Protein AF-A0A7W2NWF1-F1 (afdb_monomer)

Solvent-accessible surface area (backbone atoms only — not comparable to full-atom values): 6264 Å² total; per-residue (Å²): 131,84,77,54,70,68,55,45,53,52,49,37,46,52,33,51,53,52,44,46,52,51,52,52,47,61,74,74,56,64,82,89,57,45,65,64,51,50,53,51,47,52,51,40,50,51,53,31,51,51,40,53,50,48,50,66,74,74,45,53,71,72,64,52,55,76,44,43,72,60,52,50,50,45,52,56,48,50,54,50,47,52,52,51,53,51,50,52,55,49,55,50,52,54,52,52,52,52,51,56,52,50,53,54,50,53,59,53,60,74,73,108

Mean predicted aligned error: 6.18 Å

Foldseek 3Di:
DQDDLVVLLVLLLVLLVVLLVLLVCCLVDDPPCNVVSVVSNVVSVVSNVVSVCSNPVPDDPVSVVVVVVSVVSSVVSVVVSVVSVVVSVVVVVVVVVVVVVVVVVVVVVVVD

Secondary structure (DSSP, 8-state):
-PPPHHHHHHHHHHHHHHHHHHHHHHHHS-GGGHHHHHHHHHHHHHHHHHHHHHHHHHS-HHHHHHTHHHHHHHHHHHHHHHHHHHHHHHHHHHHHHHHHHHHHHHHHHTT-

pLDDT: mean 89.68, std 10.75, range [52.06, 98.25]

Structure (mmCIF, N/CA/C/O backbone):
data_AF-A0A7W2NWF1-F1
#
_entry.id   AF-A0A7W2NWF1-F1
#
loop_
_atom_site.group_PDB
_atom_site.id
_atom_site.type_symbol
_atom_site.label_atom_id
_atom_site.label_alt_id
_atom_site.label_comp_id
_atom_site.label_asym_id
_atom_site.label_entity_id
_atom_site.label_seq_id
_atom_site.pdbx_PDB_ins_code
_atom_site.Cartn_x
_atom_site.Cartn_y
_atom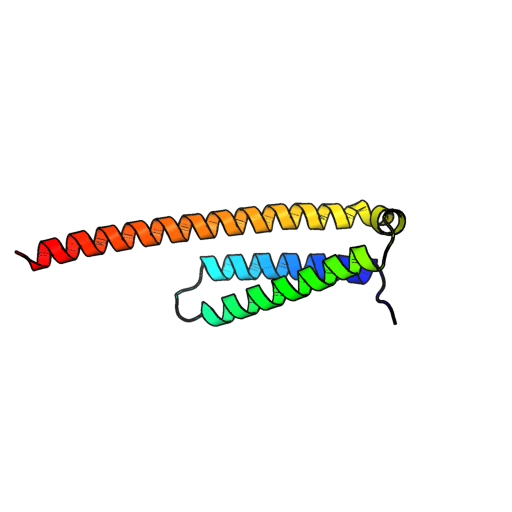_site.Cartn_z
_atom_site.occupancy
_atom_site.B_iso_or_equiv
_atom_site.auth_seq_id
_atom_site.auth_comp_id
_atom_site.auth_asym_id
_atom_site.auth_atom_id
_atom_site.pdbx_PDB_model_num
ATOM 1 N N . MET A 1 1 ? -2.980 -9.806 24.898 1.00 55.50 1 MET A N 1
ATOM 2 C CA . MET A 1 1 ? -3.432 -8.413 25.094 1.00 55.50 1 MET A CA 1
ATOM 3 C C . MET A 1 1 ? -3.780 -7.856 23.729 1.00 55.50 1 MET A C 1
ATOM 5 O O . MET A 1 1 ? -2.948 -7.956 22.836 1.00 55.50 1 MET A O 1
ATOM 9 N N . THR A 1 2 ? -4.999 -7.362 23.530 1.00 69.81 2 THR A N 1
ATOM 10 C CA . THR A 1 2 ? -5.355 -6.625 22.309 1.00 69.81 2 THR A CA 1
ATOM 11 C C . THR A 1 2 ? -4.558 -5.315 22.284 1.00 69.81 2 THR A C 1
ATOM 13 O O . THR A 1 2 ? -4.505 -4.647 23.321 1.00 69.81 2 THR A O 1
ATOM 16 N N . PRO A 1 3 ? -3.897 -4.947 21.168 1.00 83.81 3 PRO A N 1
ATOM 17 C CA . PRO A 1 3 ? -3.265 -3.631 21.033 1.00 83.81 3 PRO A CA 1
ATOM 18 C C . PRO A 1 3 ? -4.295 -2.520 21.261 1.00 83.81 3 PRO A C 1
ATOM 20 O O . PRO A 1 3 ? -5.485 -2.791 21.217 1.00 83.81 3 PRO A O 1
ATOM 23 N N . SER A 1 4 ? -3.887 -1.273 21.491 1.00 93.62 4 SER A N 1
ATOM 24 C CA . SER A 1 4 ? -4.850 -0.165 21.451 1.00 93.62 4 SER A CA 1
ATOM 25 C C . SER A 1 4 ? -5.205 0.177 20.001 1.00 93.62 4 SER A C 1
ATOM 27 O O . SER A 1 4 ? -4.358 0.066 19.111 1.00 93.62 4 SER A O 1
ATOM 29 N N . ILE A 1 5 ? -6.431 0.652 19.762 1.00 94.62 5 ILE A N 1
ATOM 30 C CA . ILE A 1 5 ? -6.872 1.113 18.436 1.00 94.62 5 ILE A CA 1
ATOM 31 C C . ILE A 1 5 ? -5.920 2.164 17.849 1.00 94.62 5 ILE A C 1
ATOM 33 O O . ILE A 1 5 ? -5.538 2.086 16.684 1.00 94.62 5 ILE A O 1
ATOM 37 N N . GLU A 1 6 ? -5.456 3.097 18.683 1.00 94.06 6 GLU A N 1
ATOM 38 C CA . GLU A 1 6 ? -4.517 4.141 18.285 1.00 94.06 6 GLU A CA 1
ATOM 39 C C . GLU A 1 6 ? -3.177 3.554 17.825 1.00 94.06 6 GLU A C 1
ATOM 41 O O . GLU A 1 6 ? -2.608 4.011 16.836 1.00 94.06 6 GLU A O 1
ATOM 46 N N . SER A 1 7 ? -2.692 2.508 18.501 1.00 95.06 7 SER A N 1
ATOM 47 C CA . SER A 1 7 ? -1.472 1.802 18.107 1.00 95.06 7 SER A CA 1
ATOM 48 C C . SER A 1 7 ? -1.644 1.104 16.757 1.00 95.06 7 SER A C 1
ATOM 50 O O . SER A 1 7 ? -0.783 1.232 15.888 1.00 95.06 7 SER A O 1
ATOM 52 N N . VAL A 1 8 ? -2.775 0.425 16.533 1.00 96.75 8 VAL A N 1
ATOM 53 C CA . VAL A 1 8 ? -3.067 -0.228 15.243 1.00 96.75 8 VAL A CA 1
ATOM 54 C C . VAL A 1 8 ? -3.089 0.802 14.113 1.00 96.75 8 VAL A C 1
ATOM 56 O O . VAL A 1 8 ? -2.390 0.630 13.116 1.00 96.75 8 VAL A O 1
ATOM 59 N N . ILE A 1 9 ? -3.813 1.908 14.294 1.00 96.94 9 ILE A N 1
ATOM 60 C CA . ILE A 1 9 ? -3.913 2.993 13.310 1.00 96.94 9 ILE A CA 1
ATOM 61 C C . ILE A 1 9 ? -2.541 3.615 13.017 1.00 96.94 9 ILE A C 1
ATOM 63 O O . ILE A 1 9 ? -2.168 3.765 11.852 1.00 96.94 9 ILE A O 1
ATOM 67 N N . LYS A 1 10 ? -1.755 3.933 14.053 1.00 96.31 10 LYS A N 1
ATOM 68 C CA . LYS A 1 10 ? -0.396 4.472 13.887 1.00 96.31 10 LYS A CA 1
ATOM 69 C C . LYS A 1 10 ? 0.502 3.509 13.118 1.00 96.31 10 LYS A C 1
ATOM 71 O O . LYS A 1 10 ? 1.225 3.938 12.223 1.00 96.31 10 LYS A O 1
ATOM 76 N N . ASN A 1 11 ? 0.423 2.213 13.410 1.00 97.56 11 ASN A N 1
ATOM 77 C CA . ASN A 1 11 ? 1.194 1.210 12.684 1.00 97.56 11 ASN A CA 1
ATOM 78 C C . ASN A 1 11 ? 0.771 1.118 11.210 1.00 97.56 11 ASN A C 1
ATOM 80 O O . ASN A 1 11 ? 1.645 1.037 10.353 1.00 97.56 11 ASN A O 1
ATOM 84 N N . ILE A 1 12 ? -0.524 1.216 10.882 1.00 98.25 12 ILE A N 1
ATOM 85 C CA . ILE A 1 12 ? -0.980 1.275 9.478 1.00 98.25 12 ILE A CA 1
ATOM 86 C C . ILE A 1 12 ? -0.357 2.477 8.760 1.00 98.25 12 ILE A C 1
ATOM 88 O O . ILE A 1 12 ? 0.153 2.331 7.647 1.00 98.25 12 ILE A O 1
ATOM 92 N N . ILE A 1 13 ? -0.358 3.652 9.396 1.00 98.06 13 ILE A N 1
ATOM 93 C CA . ILE A 1 13 ? 0.243 4.873 8.838 1.00 98.06 13 ILE A CA 1
ATOM 94 C C . ILE A 1 13 ? 1.741 4.673 8.593 1.00 98.06 13 ILE A C 1
ATOM 96 O O . ILE A 1 13 ? 2.212 4.919 7.483 1.00 98.06 13 ILE A O 1
ATOM 100 N N . ILE A 1 14 ? 2.475 4.158 9.585 1.00 98.06 14 ILE A N 1
ATOM 101 C CA . ILE A 1 14 ? 3.917 3.892 9.476 1.00 98.06 14 ILE A CA 1
ATOM 102 C C . ILE A 1 14 ? 4.200 2.933 8.317 1.00 98.06 14 ILE A C 1
ATOM 104 O O . ILE A 1 14 ? 5.053 3.218 7.479 1.00 98.06 14 ILE A O 1
ATOM 108 N N . LYS A 1 15 ? 3.461 1.822 8.217 1.00 98.12 15 LYS A N 1
ATOM 109 C CA . LYS A 1 15 ? 3.644 0.847 7.132 1.00 98.12 15 LYS A CA 1
ATOM 110 C C . LYS A 1 15 ? 3.316 1.445 5.766 1.00 98.12 15 LYS A C 1
ATOM 112 O O . LYS A 1 15 ? 4.027 1.181 4.803 1.00 98.12 15 LYS A O 1
ATOM 117 N N . SER A 1 16 ? 2.300 2.304 5.683 1.00 98.19 16 SER A N 1
ATOM 118 C CA . SER A 1 16 ? 1.940 3.017 4.449 1.00 98.19 16 SER A CA 1
ATOM 119 C C . SER A 1 16 ? 3.033 4.000 4.009 1.00 98.19 16 SER A C 1
ATOM 121 O O . SER A 1 16 ? 3.367 4.066 2.829 1.00 98.19 16 SER A O 1
ATOM 123 N N . GLN A 1 17 ? 3.647 4.720 4.952 1.00 98.00 17 GLN A N 1
ATOM 124 C CA . GLN A 1 17 ? 4.787 5.603 4.680 1.00 98.00 17 GLN A CA 1
ATOM 125 C C . GLN A 1 17 ? 6.033 4.814 4.260 1.00 98.00 17 GLN A C 1
ATOM 127 O O . GLN A 1 17 ? 6.693 5.181 3.293 1.00 98.00 17 GLN A O 1
ATOM 132 N N . GLN A 1 18 ? 6.330 3.702 4.938 1.00 97.56 18 GLN A N 1
ATOM 133 C CA . GLN A 1 18 ? 7.429 2.809 4.563 1.00 97.56 18 GLN A CA 1
ATOM 134 C C . GLN A 1 18 ? 7.237 2.249 3.148 1.00 97.56 18 GLN A C 1
ATOM 136 O O . GLN A 1 18 ? 8.189 2.223 2.373 1.00 97.56 18 GLN A O 1
ATOM 141 N N . LEU A 1 19 ? 6.009 1.866 2.778 1.00 97.19 19 LEU A N 1
ATOM 142 C CA . LEU A 1 19 ? 5.684 1.445 1.413 1.00 97.19 19 LEU A CA 1
ATOM 143 C C . LEU A 1 19 ? 5.967 2.547 0.3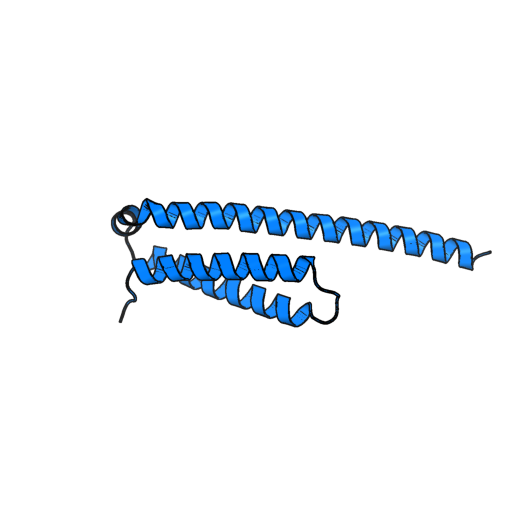87 1.00 97.19 19 LEU A C 1
ATOM 145 O O . LEU A 1 19 ? 6.556 2.256 -0.649 1.00 97.19 19 LEU A O 1
ATOM 149 N N . LEU A 1 20 ? 5.591 3.801 0.665 1.00 96.25 20 LEU A N 1
ATOM 150 C CA . LEU A 1 20 ? 5.887 4.923 -0.234 1.00 96.25 20 LEU A CA 1
ATOM 151 C C . LEU A 1 20 ? 7.393 5.094 -0.449 1.00 96.25 20 LEU A C 1
ATOM 153 O O . LEU A 1 20 ? 7.830 5.163 -1.594 1.00 96.25 20 LEU A O 1
ATOM 157 N N . VAL A 1 21 ? 8.179 5.075 0.632 1.00 94.94 21 VAL A N 1
ATOM 158 C CA . VAL A 1 21 ? 9.644 5.186 0.557 1.00 94.94 21 VAL A CA 1
ATOM 159 C C . VAL A 1 21 ? 10.237 4.056 -0.285 1.00 94.94 21 VAL A C 1
ATOM 161 O O . VAL A 1 21 ? 11.025 4.311 -1.191 1.00 94.94 21 VAL A O 1
ATOM 164 N N . ARG A 1 22 ? 9.816 2.805 -0.060 1.00 93.88 22 ARG A N 1
ATOM 165 C CA . ARG A 1 22 ? 10.317 1.664 -0.843 1.00 93.88 22 ARG A CA 1
ATOM 166 C C . ARG A 1 22 ? 9.882 1.707 -2.308 1.00 93.88 22 ARG A C 1
ATOM 168 O O . ARG A 1 22 ? 10.641 1.293 -3.177 1.00 93.88 22 ARG A O 1
ATOM 175 N N . LEU A 1 23 ? 8.698 2.239 -2.613 1.00 92.56 23 LEU A N 1
ATOM 176 C CA . LEU A 1 23 ? 8.275 2.471 -3.997 1.00 92.56 23 LEU A CA 1
ATOM 177 C C . LEU A 1 23 ? 9.094 3.582 -4.671 1.00 92.56 23 LEU A C 1
ATOM 179 O O . LEU A 1 23 ? 9.365 3.490 -5.867 1.00 92.56 23 LEU A O 1
ATOM 183 N N . ASP A 1 24 ? 9.495 4.622 -3.937 1.00 90.94 24 ASP A N 1
ATOM 184 C CA . ASP A 1 24 ? 10.415 5.645 -4.446 1.00 90.94 24 ASP A CA 1
ATOM 185 C C . ASP A 1 24 ? 11.801 5.056 -4.727 1.00 90.94 24 ASP A C 1
ATOM 187 O O . ASP A 1 24 ? 12.385 5.326 -5.775 1.00 90.94 24 ASP A O 1
ATOM 191 N N . GLU A 1 25 ? 12.318 4.209 -3.840 1.00 90.25 25 GLU A N 1
ATOM 192 C CA . GLU A 1 25 ? 13.577 3.494 -4.065 1.00 90.25 25 GLU A CA 1
ATOM 193 C C . GLU A 1 25 ? 13.487 2.566 -5.280 1.00 90.25 25 GLU A C 1
ATOM 195 O O . GLU A 1 25 ? 14.377 2.595 -6.131 1.00 90.25 25 GLU A O 1
ATOM 200 N N . LEU A 1 26 ? 12.397 1.805 -5.427 1.00 87.50 26 LEU A N 1
ATOM 201 C CA . LEU A 1 26 ? 12.182 0.912 -6.570 1.00 87.50 26 LEU A CA 1
ATOM 202 C C . LEU A 1 26 ? 12.246 1.655 -7.915 1.00 87.50 26 LEU A C 1
ATOM 204 O O . LEU A 1 26 ? 12.775 1.126 -8.891 1.00 87.50 26 LEU A O 1
ATOM 208 N N . ASP A 1 27 ? 11.713 2.876 -7.965 1.00 82.94 27 ASP A N 1
ATOM 209 C CA . ASP A 1 27 ? 11.696 3.715 -9.169 1.00 82.94 27 ASP A CA 1
ATOM 210 C C . ASP A 1 27 ? 13.098 4.255 -9.524 1.00 82.94 27 ASP A C 1
ATOM 212 O O . ASP A 1 27 ? 13.427 4.438 -10.699 1.00 82.94 27 ASP A O 1
ATOM 216 N N . ASN A 1 28 ? 13.950 4.458 -8.511 1.00 81.81 28 ASN A N 1
ATOM 217 C CA . ASN A 1 28 ? 15.282 5.055 -8.642 1.00 81.81 28 ASN A CA 1
ATOM 218 C C . ASN A 1 28 ? 16.436 4.038 -8.738 1.00 81.81 28 ASN A C 1
ATOM 220 O O . ASN A 1 28 ? 17.550 4.406 -9.122 1.00 81.81 28 ASN A O 1
ATOM 224 N N . THR A 1 29 ? 16.210 2.772 -8.382 1.00 76.88 29 THR A N 1
ATOM 225 C CA . THR A 1 29 ? 17.289 1.783 -8.234 1.00 76.88 29 THR A CA 1
ATOM 226 C C . THR A 1 29 ? 17.573 1.015 -9.532 1.00 76.88 29 THR A C 1
ATOM 228 O O . THR A 1 29 ? 16.684 0.754 -10.342 1.00 76.88 29 THR A O 1
ATOM 231 N N . LYS A 1 30 ? 18.848 0.655 -9.753 1.00 65.81 30 LYS A N 1
ATOM 232 C CA . LYS A 1 30 ? 19.286 -0.217 -10.861 1.00 65.81 30 LYS A CA 1
ATOM 233 C C . LYS A 1 30 ? 18.977 -1.688 -10.535 1.00 65.81 30 LYS A C 1
ATOM 235 O O . LYS A 1 30 ? 18.974 -2.058 -9.367 1.00 65.81 30 LYS A O 1
ATOM 240 N N . GLU A 1 31 ? 18.782 -2.515 -11.564 1.00 65.12 31 GLU A N 1
ATOM 241 C CA . GLU A 1 31 ? 18.228 -3.892 -11.513 1.00 65.12 31 GLU A CA 1
ATOM 242 C C . GLU A 1 31 ? 18.774 -4.825 -10.406 1.00 65.12 31 GLU A C 1
ATOM 244 O O . GLU A 1 31 ? 18.060 -5.715 -9.964 1.00 65.12 31 GLU A O 1
ATOM 249 N N . LEU A 1 32 ? 20.000 -4.630 -9.905 1.00 55.75 32 LEU A N 1
ATOM 250 C CA . LEU A 1 32 ? 20.639 -5.540 -8.941 1.00 55.75 32 LEU A CA 1
ATOM 251 C C . LEU A 1 32 ? 20.106 -5.472 -7.497 1.00 55.75 32 LEU A C 1
ATOM 253 O O . LEU A 1 32 ? 20.326 -6.420 -6.754 1.00 55.75 32 LEU A O 1
ATOM 257 N N . ALA A 1 33 ? 19.421 -4.398 -7.083 1.00 71.75 33 ALA A N 1
ATOM 258 C CA . ALA A 1 33 ? 18.835 -4.305 -5.730 1.00 71.75 33 ALA A CA 1
ATOM 259 C C . ALA A 1 33 ? 17.302 -4.461 -5.725 1.00 71.75 33 ALA A C 1
ATOM 261 O O . ALA A 1 33 ? 16.635 -4.205 -4.724 1.00 71.75 33 ALA A O 1
ATOM 262 N N . GLN A 1 34 ? 16.727 -4.839 -6.868 1.00 79.62 34 GLN A N 1
ATOM 263 C CA . GLN A 1 34 ? 15.282 -4.829 -7.073 1.00 79.62 34 GLN A CA 1
ATOM 264 C C . GLN A 1 34 ? 14.577 -5.969 -6.331 1.00 79.62 34 GLN A C 1
ATOM 266 O O . GLN A 1 34 ? 13.476 -5.766 -5.828 1.00 79.62 34 GLN A O 1
ATOM 271 N N . ASP A 1 35 ? 15.221 -7.131 -6.209 1.00 84.88 35 ASP A N 1
ATOM 272 C CA . ASP A 1 35 ? 14.641 -8.301 -5.539 1.00 84.88 35 ASP A CA 1
ATOM 273 C C . ASP A 1 35 ? 14.470 -8.073 -4.031 1.00 84.88 35 ASP A C 1
ATOM 275 O O . ASP A 1 35 ? 13.388 -8.311 -3.498 1.00 84.88 35 ASP A O 1
ATOM 279 N N . GLU A 1 36 ? 15.475 -7.502 -3.360 1.00 87.38 36 GLU A N 1
ATOM 280 C CA . GLU A 1 36 ? 15.383 -7.165 -1.932 1.00 87.38 36 GLU A CA 1
ATOM 281 C C . GLU A 1 36 ? 14.290 -6.115 -1.672 1.00 87.38 36 GLU A C 1
ATOM 283 O O . GLU A 1 36 ? 13.472 -6.260 -0.760 1.00 87.38 36 GLU A O 1
ATOM 288 N N . ILE A 1 37 ? 14.224 -5.071 -2.507 1.00 89.19 37 ILE A N 1
ATOM 289 C CA . ILE A 1 37 ? 13.182 -4.040 -2.406 1.00 89.19 37 ILE A CA 1
ATOM 290 C C . ILE A 1 37 ? 11.794 -4.657 -2.633 1.00 89.19 37 ILE A C 1
ATOM 292 O O . I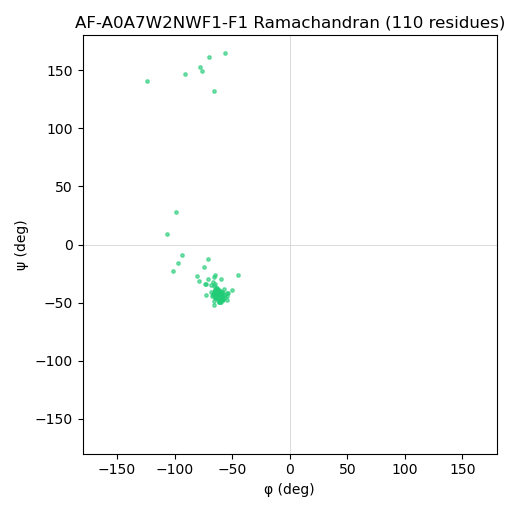LE A 1 37 ? 10.846 -4.323 -1.919 1.00 89.19 37 ILE A O 1
ATOM 296 N N . ASN A 1 38 ? 11.659 -5.582 -3.587 1.00 89.69 38 ASN A N 1
ATOM 297 C CA . ASN A 1 38 ? 10.401 -6.273 -3.865 1.00 89.69 38 ASN A CA 1
ATOM 298 C C . ASN A 1 38 ? 9.944 -7.137 -2.683 1.00 89.69 38 ASN A C 1
ATOM 300 O O . ASN A 1 38 ? 8.772 -7.072 -2.307 1.00 89.69 38 ASN A O 1
ATOM 304 N N . GLU A 1 39 ? 10.843 -7.905 -2.066 1.00 93.12 39 GLU A N 1
ATOM 305 C CA . GLU A 1 39 ? 10.523 -8.689 -0.866 1.00 93.12 39 GLU A CA 1
ATOM 306 C C . GLU A 1 39 ? 10.059 -7.789 0.285 1.00 93.12 39 GLU A C 1
ATOM 308 O O . GLU A 1 39 ? 9.035 -8.054 0.920 1.00 93.12 39 GLU A O 1
ATOM 313 N N . GLN A 1 40 ? 10.754 -6.672 0.516 1.00 94.00 40 GLN A N 1
ATOM 314 C CA . GLN A 1 40 ? 10.367 -5.703 1.541 1.00 94.00 40 GLN A CA 1
ATOM 315 C C . GLN A 1 40 ? 9.001 -5.068 1.251 1.00 94.00 40 GLN A C 1
ATOM 317 O O . GLN A 1 40 ? 8.188 -4.930 2.166 1.00 94.00 40 GLN A O 1
ATOM 322 N N . LEU A 1 41 ? 8.707 -4.725 -0.007 1.00 94.62 41 LEU A N 1
ATOM 323 C CA . LEU A 1 41 ? 7.398 -4.211 -0.419 1.00 94.62 41 LEU A CA 1
ATOM 324 C C . LEU A 1 41 ? 6.278 -5.225 -0.159 1.00 94.62 41 LEU A C 1
ATOM 326 O O . LEU A 1 41 ? 5.223 -4.850 0.358 1.00 94.62 41 LEU A O 1
ATOM 330 N N . ILE A 1 42 ? 6.502 -6.503 -0.479 1.00 95.75 42 ILE A N 1
ATOM 331 C CA . ILE A 1 42 ? 5.536 -7.581 -0.225 1.00 95.75 42 ILE A CA 1
ATOM 332 C C . ILE A 1 42 ? 5.289 -7.729 1.280 1.00 95.75 42 ILE A C 1
ATOM 334 O O . ILE A 1 42 ? 4.134 -7.757 1.710 1.00 95.75 42 ILE A O 1
ATOM 338 N N . ASN A 1 43 ? 6.352 -7.763 2.085 1.00 97.06 43 ASN A N 1
ATOM 339 C CA . ASN A 1 43 ? 6.246 -7.897 3.537 1.00 97.06 43 ASN A CA 1
ATOM 340 C C . ASN A 1 43 ? 5.489 -6.719 4.158 1.00 97.06 43 ASN A C 1
ATOM 342 O O . ASN A 1 43 ? 4.513 -6.925 4.878 1.00 97.06 43 ASN A O 1
ATOM 346 N N . LEU A 1 44 ? 5.860 -5.483 3.811 1.00 97.69 44 LEU A N 1
ATOM 347 C CA . LEU A 1 44 ? 5.192 -4.278 4.305 1.00 97.69 44 LEU A CA 1
ATOM 348 C C . LEU A 1 44 ? 3.715 -4.221 3.896 1.00 97.69 44 LEU A C 1
ATOM 350 O O . LEU A 1 44 ? 2.867 -3.830 4.701 1.00 97.69 44 LEU A O 1
ATOM 354 N N . LYS A 1 45 ? 3.388 -4.634 2.663 1.00 97.31 45 LYS A N 1
ATOM 355 C CA . LYS A 1 45 ? 2.002 -4.730 2.190 1.00 97.31 45 LYS A CA 1
ATOM 356 C C . LYS A 1 45 ? 1.212 -5.724 3.038 1.00 97.31 45 LYS A C 1
ATOM 358 O O . LYS A 1 45 ? 0.122 -5.387 3.495 1.00 97.31 45 LYS A O 1
ATOM 363 N N . ASN A 1 46 ? 1.754 -6.919 3.253 1.00 98.06 46 ASN A N 1
ATOM 364 C CA . ASN A 1 46 ? 1.080 -7.970 4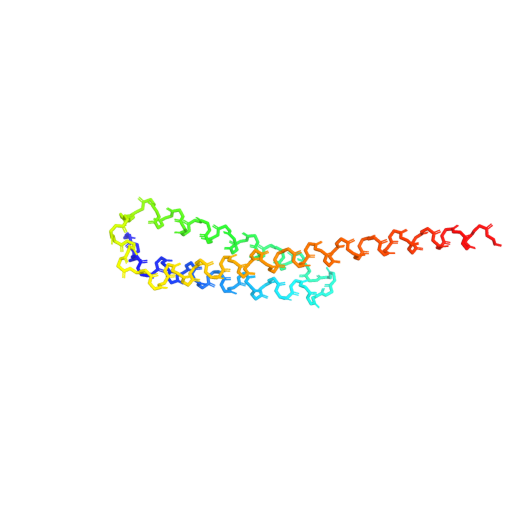.010 1.00 98.06 46 ASN A CA 1
ATOM 365 C C . ASN A 1 46 ? 0.880 -7.561 5.476 1.00 98.06 46 ASN A C 1
ATOM 367 O O . ASN A 1 46 ? -0.215 -7.710 6.012 1.00 98.06 46 ASN A O 1
ATOM 371 N N . GLU A 1 47 ? 1.897 -6.975 6.113 1.00 98.06 47 GLU A N 1
ATOM 372 C CA . GLU A 1 47 ? 1.789 -6.437 7.475 1.00 98.06 47 GLU A CA 1
ATOM 373 C C . GLU A 1 47 ? 0.705 -5.356 7.574 1.00 98.06 47 GLU A C 1
ATOM 375 O O . GLU A 1 47 ? -0.117 -5.374 8.492 1.00 98.06 47 GLU A O 1
ATOM 380 N N . ARG A 1 48 ? 0.659 -4.436 6.603 1.00 97.94 48 ARG A N 1
ATOM 381 C CA . ARG A 1 48 ? -0.376 -3.398 6.531 1.00 97.94 48 ARG A CA 1
ATOM 382 C C . ARG A 1 48 ? -1.776 -3.995 6.366 1.00 97.94 48 ARG A C 1
ATOM 384 O O . ARG A 1 48 ? -2.702 -3.545 7.036 1.00 97.94 48 ARG A O 1
ATOM 391 N N . GLU A 1 49 ? -1.943 -4.995 5.503 1.00 97.81 49 GLU A N 1
ATOM 392 C CA . GLU A 1 49 ? -3.227 -5.683 5.293 1.00 97.81 49 GLU A CA 1
ATOM 393 C C . GLU A 1 49 ? -3.704 -6.410 6.555 1.00 97.81 49 GLU A C 1
ATOM 395 O O . GLU A 1 49 ? -4.884 -6.332 6.896 1.00 97.81 49 GLU A O 1
ATOM 400 N N . ILE A 1 50 ? -2.790 -7.049 7.290 1.00 97.75 50 ILE A N 1
ATOM 401 C CA . ILE A 1 50 ? -3.096 -7.680 8.580 1.00 97.75 50 ILE A CA 1
ATOM 402 C C . ILE A 1 50 ? -3.587 -6.634 9.584 1.00 97.75 50 ILE A C 1
ATOM 404 O O . ILE A 1 50 ? -4.607 -6.852 10.234 1.00 97.75 50 ILE A O 1
ATOM 408 N N . LEU A 1 51 ? -2.908 -5.488 9.6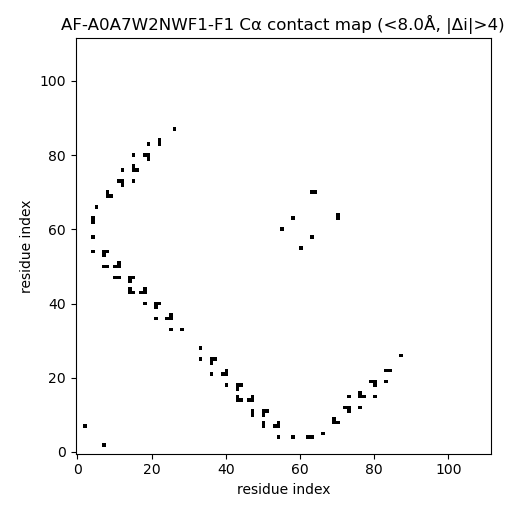90 1.00 97.62 51 LEU A N 1
ATOM 409 C CA . LEU A 1 51 ? -3.300 -4.414 10.607 1.00 97.62 51 LEU A CA 1
ATOM 410 C C . LEU A 1 51 ? -4.652 -3.792 10.238 1.00 97.62 51 LEU A C 1
ATOM 412 O O . LEU A 1 51 ? -5.456 -3.513 11.124 1.00 97.62 51 LEU A O 1
ATOM 416 N N . LEU A 1 52 ? -4.926 -3.595 8.946 1.00 97.25 52 LEU A N 1
ATOM 417 C CA . LEU A 1 52 ? -6.228 -3.115 8.474 1.00 97.25 52 LEU A CA 1
ATOM 418 C C . LEU A 1 52 ? -7.341 -4.097 8.814 1.00 97.25 52 LEU A C 1
ATOM 420 O O . LEU A 1 52 ? -8.369 -3.698 9.355 1.00 97.25 52 LEU A O 1
ATOM 424 N N . LYS A 1 53 ? -7.123 -5.385 8.538 1.00 97.00 53 LYS A N 1
ATOM 425 C CA . LYS A 1 53 ? -8.073 -6.431 8.908 1.00 97.00 53 LYS A CA 1
ATOM 426 C C . LYS A 1 53 ? -8.309 -6.428 10.416 1.00 97.00 53 LYS A C 1
ATOM 428 O O . LYS A 1 53 ? -9.448 -6.399 10.859 1.00 97.00 53 LYS A O 1
ATOM 433 N N . GLN A 1 54 ? -7.237 -6.360 11.200 1.00 95.75 54 GLN A N 1
ATOM 434 C CA . GLN A 1 54 ? -7.321 -6.276 12.650 1.00 95.75 54 GLN A CA 1
ATOM 435 C C . GLN A 1 54 ? -8.139 -5.063 13.118 1.00 95.75 54 GLN A C 1
ATOM 437 O O . GLN A 1 54 ? -8.927 -5.194 14.051 1.00 95.75 54 GLN A O 1
ATOM 442 N N . LEU A 1 55 ? -7.970 -3.898 12.486 1.00 96.06 55 LEU A N 1
ATOM 443 C CA . LEU A 1 55 ? -8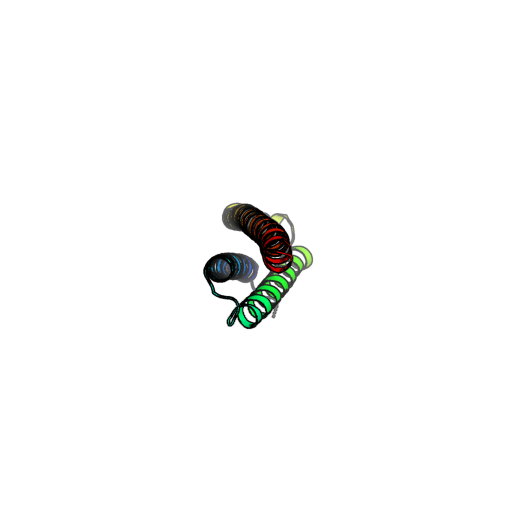.710 -2.685 12.827 1.00 96.06 55 LEU A CA 1
ATOM 444 C C . LEU A 1 55 ? -10.224 -2.886 12.666 1.00 96.06 55 LEU A 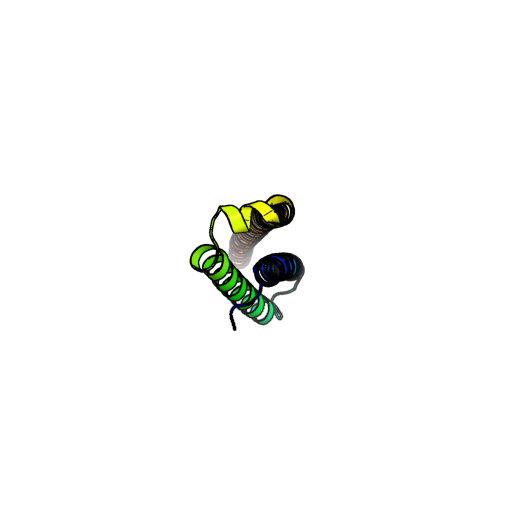C 1
ATOM 446 O O . LEU A 1 55 ? -10.980 -2.529 13.565 1.00 96.06 55 LEU A O 1
ATOM 450 N N . PHE A 1 56 ? -10.657 -3.475 11.551 1.00 95.25 56 PHE A N 1
ATOM 451 C CA . PHE A 1 56 ? -12.081 -3.681 11.270 1.00 95.25 56 PHE A CA 1
ATOM 452 C C . PHE A 1 56 ? -12.681 -4.899 11.984 1.00 95.25 56 PHE A C 1
ATOM 454 O O . PHE A 1 56 ? -13.873 -4.890 12.278 1.00 95.25 56 PHE A O 1
ATOM 461 N N . ASP A 1 57 ? -11.874 -5.914 12.300 1.00 96.00 57 ASP A N 1
ATOM 462 C CA . ASP A 1 57 ? -12.330 -7.107 13.022 1.00 96.00 57 ASP A CA 1
ATOM 463 C C . ASP A 1 57 ? -12.463 -6.855 14.537 1.00 96.00 57 ASP A C 1
ATOM 465 O O . ASP A 1 57 ? -13.296 -7.476 15.195 1.00 96.00 57 ASP A O 1
ATOM 469 N N . GLN A 1 58 ? -11.627 -5.980 15.117 1.00 95.69 58 GLN A N 1
ATOM 470 C CA . GLN A 1 58 ? -11.542 -5.796 16.576 1.00 95.69 58 GLN A CA 1
ATOM 471 C C . GLN A 1 58 ? -12.273 -4.564 17.110 1.00 95.69 58 GLN A C 1
ATOM 473 O O . GLN A 1 58 ? -12.600 -4.542 18.298 1.00 95.69 58 GLN A O 1
ATOM 478 N N . TYR A 1 59 ? -12.507 -3.543 16.284 1.00 96.00 59 TYR A N 1
ATOM 479 C CA . TYR A 1 59 ? -13.071 -2.275 16.743 1.00 96.00 59 TYR A CA 1
ATOM 480 C C . TYR A 1 59 ? -14.337 -1.914 15.987 1.00 96.00 59 TYR A C 1
ATOM 482 O O . TYR A 1 59 ? -14.437 -2.084 14.773 1.00 96.00 59 TYR A O 1
ATOM 490 N N . SER A 1 60 ? -15.305 -1.370 16.719 1.00 95.62 60 SER A N 1
ATOM 491 C CA . SER A 1 60 ? -16.543 -0.892 16.124 1.00 95.62 60 SER A CA 1
ATOM 492 C C . SER A 1 60 ? -16.306 0.370 15.294 1.00 95.62 60 SER A C 1
ATOM 494 O O . SER A 1 60 ? -15.327 1.106 15.471 1.00 95.62 60 SER A O 1
ATOM 496 N N . LYS A 1 61 ? -17.258 0.667 14.410 1.00 94.94 61 LYS A N 1
ATOM 497 C CA . LYS A 1 61 ? -17.254 1.895 13.614 1.00 94.94 61 LYS A CA 1
ATOM 498 C C . LYS A 1 61 ? -17.151 3.139 14.499 1.00 94.94 61 LYS A C 1
ATOM 500 O O . LYS A 1 61 ? -16.401 4.050 14.169 1.00 94.94 61 LYS A O 1
ATOM 505 N N . GLU A 1 62 ? -17.874 3.171 15.614 1.00 96.31 62 GLU A N 1
ATOM 506 C CA . GLU A 1 62 ? -17.902 4.298 16.549 1.00 96.31 62 GLU A CA 1
ATOM 507 C C . GLU A 1 62 ? -16.523 4.518 17.178 1.00 96.31 62 GLU A C 1
ATOM 509 O O . GLU A 1 62 ? -16.058 5.652 17.263 1.00 96.31 62 GLU A O 1
ATOM 514 N N . GLN A 1 63 ? -15.833 3.433 17.549 1.00 94.88 63 GLN A N 1
ATOM 515 C CA . GLN A 1 63 ? -14.476 3.498 18.091 1.00 94.88 63 GLN A CA 1
ATOM 516 C C . GLN A 1 63 ? -13.482 4.018 17.048 1.00 94.88 63 GLN A C 1
ATOM 518 O O . GLN A 1 63 ? -12.665 4.885 17.350 1.00 94.88 63 GLN A O 1
ATOM 523 N N . ILE A 1 64 ? -13.577 3.542 15.804 1.00 95.25 64 ILE A N 1
ATOM 524 C CA . ILE A 1 64 ? -12.728 4.005 14.696 1.00 95.25 64 ILE A CA 1
ATOM 525 C C . ILE A 1 64 ? -13.010 5.478 14.370 1.00 95.25 64 ILE A C 1
ATOM 527 O O . ILE A 1 64 ? -12.081 6.248 14.123 1.00 95.25 64 ILE A O 1
ATOM 531 N N . GLN A 1 65 ? -14.275 5.898 14.413 1.00 94.25 65 GLN A N 1
ATOM 532 C CA . GLN A 1 65 ? -14.702 7.253 14.067 1.00 94.25 65 GLN A CA 1
ATOM 533 C C . GLN A 1 65 ? -14.152 8.319 15.025 1.00 94.25 65 GLN A C 1
ATOM 535 O O . GLN A 1 65 ? -13.918 9.448 14.599 1.00 94.25 65 GLN A O 1
ATOM 540 N N . ILE A 1 66 ? -13.852 7.969 16.280 1.00 95.75 66 ILE A N 1
ATOM 541 C CA . ILE A 1 66 ? -13.143 8.865 17.214 1.00 95.75 66 ILE A CA 1
ATOM 542 C C . ILE A 1 66 ? -11.760 9.258 16.663 1.00 95.75 66 ILE A C 1
ATOM 544 O O . ILE A 1 66 ? -11.280 10.366 16.898 1.00 95.75 66 ILE A O 1
ATOM 548 N N . HIS A 1 67 ? -11.137 8.392 15.862 1.00 95.06 67 HIS A N 1
ATOM 549 C CA . HIS A 1 67 ? -9.829 8.615 15.250 1.00 95.06 67 HIS A CA 1
ATOM 550 C C . HIS A 1 67 ? -9.916 9.088 13.789 1.00 95.06 67 HIS A C 1
ATOM 552 O O . HIS A 1 67 ? -8.975 8.874 13.021 1.00 95.06 67 HIS A O 1
ATOM 558 N N . LEU A 1 68 ? -11.005 9.768 13.401 1.00 94.31 68 LEU A N 1
ATOM 559 C CA . LEU A 1 68 ? -11.277 10.192 12.018 1.00 94.31 68 LEU A CA 1
ATOM 560 C C . LEU A 1 68 ? -10.105 10.921 11.349 1.00 94.31 68 LEU A C 1
ATOM 562 O O . LEU A 1 68 ? -9.821 10.679 10.181 1.00 94.31 68 LEU A O 1
ATOM 566 N N . PHE A 1 69 ? -9.394 11.779 12.087 1.00 96.06 69 PHE A N 1
ATOM 567 C CA . PHE A 1 69 ? -8.211 12.474 11.572 1.00 96.06 69 PHE A CA 1
ATOM 568 C C . PHE A 1 69 ? -7.162 11.499 11.016 1.00 96.06 69 PHE A C 1
ATOM 570 O O . PHE A 1 69 ? -6.699 11.660 9.890 1.00 96.06 69 PHE A O 1
ATOM 577 N N . HIS A 1 70 ? -6.835 10.451 11.771 1.00 96.00 70 HIS A N 1
ATOM 578 C CA . HIS A 1 70 ? -5.862 9.446 11.350 1.00 96.00 70 HIS A CA 1
ATOM 579 C C . HIS A 1 70 ? -6.416 8.527 10.256 1.00 96.00 70 HIS A C 1
ATOM 581 O O . HIS A 1 70 ? -5.680 8.126 9.361 1.00 96.00 70 HIS A O 1
ATOM 587 N N . VAL A 1 71 ? -7.716 8.220 10.286 1.00 95.31 71 VAL A N 1
ATOM 588 C CA . VAL A 1 71 ? -8.370 7.463 9.206 1.00 95.31 71 VAL A CA 1
ATOM 589 C C . VAL A 1 71 ? -8.269 8.224 7.883 1.00 95.31 71 VAL A C 1
ATOM 591 O O . VAL A 1 71 ? -7.894 7.641 6.870 1.00 95.31 71 VAL A O 1
ATOM 594 N N . ASN A 1 72 ? -8.502 9.537 7.897 1.00 96.75 72 ASN A N 1
ATOM 595 C CA . ASN A 1 72 ? -8.325 10.377 6.714 1.00 96.75 72 ASN A CA 1
ATOM 596 C C . ASN A 1 72 ? -6.866 10.397 6.241 1.00 96.75 72 ASN A C 1
ATOM 598 O O . ASN A 1 72 ? -6.621 10.332 5.041 1.00 96.75 72 ASN A O 1
ATOM 602 N N . GLN A 1 73 ? -5.892 10.409 7.159 1.00 97.62 73 GLN A N 1
ATOM 603 C CA . GLN A 1 73 ? -4.481 10.263 6.784 1.00 97.62 73 GLN A CA 1
ATOM 604 C C . GLN A 1 73 ? -4.200 8.929 6.080 1.00 97.62 73 GLN A C 1
ATOM 606 O O . GLN A 1 73 ? -3.477 8.919 5.087 1.00 97.62 73 GLN A O 1
ATOM 611 N N . ILE A 1 74 ? -4.776 7.817 6.553 1.00 97.50 74 ILE A N 1
ATOM 612 C CA . ILE A 1 74 ? -4.650 6.509 5.888 1.00 97.50 74 ILE A CA 1
ATOM 613 C C . ILE A 1 74 ? -5.220 6.579 4.465 1.00 97.50 74 ILE A C 1
ATOM 615 O O . ILE A 1 74 ? -4.561 6.132 3.532 1.00 97.50 74 ILE A O 1
ATOM 619 N N . ILE A 1 75 ? -6.391 7.196 4.279 1.00 97.38 75 ILE A N 1
ATOM 620 C CA . ILE A 1 75 ? -7.016 7.361 2.955 1.00 97.38 75 ILE A CA 1
ATOM 621 C C . ILE A 1 75 ? -6.103 8.158 2.010 1.00 97.38 75 ILE A C 1
ATOM 623 O O . ILE A 1 75 ? -5.841 7.724 0.891 1.00 97.38 75 ILE A O 1
ATOM 627 N N . THR A 1 76 ? -5.557 9.288 2.463 1.00 98.25 76 THR A N 1
ATOM 628 C CA . THR A 1 76 ? -4.633 10.104 1.654 1.00 98.25 76 THR A CA 1
ATOM 629 C C . THR A 1 76 ? -3.345 9.352 1.299 1.00 98.25 76 THR A C 1
ATOM 631 O O . THR A 1 76 ? -2.813 9.483 0.190 1.00 98.25 76 THR A O 1
ATOM 634 N N . LEU A 1 77 ? -2.826 8.539 2.224 1.00 98.06 77 LEU A N 1
ATOM 635 C CA . LEU A 1 77 ? -1.676 7.675 1.952 1.00 98.06 77 LEU A CA 1
ATOM 636 C C . LEU A 1 77 ? -2.019 6.596 0.918 1.00 98.06 77 LEU A C 1
ATOM 638 O O . LEU A 1 77 ? -1.184 6.307 0.064 1.00 98.06 77 LEU A O 1
ATOM 642 N N . ASP A 1 78 ? -3.239 6.064 0.923 1.00 97.75 78 ASP A N 1
ATOM 643 C CA . ASP A 1 78 ? -3.690 5.061 -0.050 1.00 97.75 78 ASP A CA 1
ATOM 644 C C . ASP A 1 78 ? -3.822 5.632 -1.457 1.00 97.75 78 ASP A C 1
ATOM 646 O O . ASP A 1 78 ? -3.379 5.011 -2.428 1.00 97.75 78 ASP A O 1
ATOM 650 N N . GLU A 1 79 ? -4.344 6.849 -1.579 1.00 98.06 79 GLU A N 1
ATOM 651 C CA . GLU A 1 79 ? -4.359 7.588 -2.843 1.00 98.06 79 GLU A CA 1
ATOM 652 C C . GLU A 1 79 ? -2.936 7.826 -3.369 1.00 98.06 79 GLU A C 1
ATOM 654 O O . GLU A 1 79 ? -2.657 7.630 -4.559 1.00 98.06 79 GLU A O 1
ATOM 659 N N . SER A 1 80 ? -2.012 8.185 -2.474 1.00 97.75 80 SER A N 1
ATOM 660 C CA . SER A 1 80 ? -0.601 8.404 -2.807 1.00 97.75 80 SER A CA 1
ATOM 661 C C . SER A 1 80 ? 0.079 7.110 -3.266 1.00 97.75 80 SER A C 1
ATOM 663 O O . SER A 1 80 ? 0.746 7.096 -4.304 1.00 97.75 80 SER A O 1
ATOM 665 N N . LEU A 1 81 ? -0.138 6.004 -2.546 1.00 97.06 81 LEU A N 1
ATOM 666 C CA . LEU A 1 81 ? 0.375 4.675 -2.889 1.00 97.06 81 LEU A CA 1
ATOM 667 C C . LEU A 1 81 ? -0.150 4.211 -4.247 1.00 97.06 81 LEU A C 1
ATOM 669 O O . LEU A 1 81 ? 0.627 3.743 -5.082 1.00 97.06 81 LEU A O 1
ATOM 673 N N . ASN A 1 82 ? -1.449 4.378 -4.501 1.00 97.12 82 ASN A N 1
ATOM 674 C CA . ASN A 1 82 ? -2.060 4.005 -5.772 1.00 97.12 82 ASN A CA 1
ATOM 675 C C . ASN A 1 82 ? -1.482 4.833 -6.929 1.00 97.12 82 ASN A C 1
ATOM 677 O O . ASN A 1 82 ? -1.063 4.280 -7.948 1.00 97.12 82 ASN A O 1
ATOM 681 N N . THR A 1 83 ? -1.372 6.149 -6.741 1.00 97.06 83 THR A N 1
ATOM 682 C CA . THR A 1 83 ? -0.782 7.061 -7.729 1.00 97.06 83 THR A CA 1
ATOM 683 C C . THR A 1 83 ? 0.661 6.675 -8.051 1.00 97.06 83 THR A C 1
ATOM 685 O O . THR A 1 83 ? 1.044 6.604 -9.222 1.00 97.06 83 THR A O 1
ATOM 688 N N . LYS A 1 84 ? 1.475 6.381 -7.031 1.00 94.44 84 LYS A N 1
ATOM 689 C CA . LYS A 1 84 ? 2.869 5.962 -7.220 1.00 94.44 84 LYS A CA 1
ATOM 690 C C . LYS A 1 84 ? 2.954 4.621 -7.952 1.00 94.44 84 LYS A C 1
ATOM 692 O O . LYS A 1 84 ? 3.697 4.509 -8.926 1.00 94.44 84 LYS A O 1
ATOM 697 N N . CYS A 1 85 ? 2.139 3.639 -7.565 1.00 93.12 85 CYS A N 1
ATOM 698 C CA . CYS A 1 85 ? 2.054 2.350 -8.254 1.00 93.12 85 CYS A CA 1
ATOM 699 C C . CYS A 1 85 ? 1.701 2.509 -9.739 1.00 93.12 85 CYS A C 1
ATOM 701 O O . CYS A 1 85 ? 2.301 1.855 -10.591 1.00 93.12 85 CYS A O 1
ATOM 703 N N . GLN A 1 86 ? 0.739 3.376 -10.069 1.00 94.88 86 GLN A N 1
ATOM 704 C CA . GLN A 1 86 ? 0.353 3.642 -11.456 1.00 94.88 86 GLN A CA 1
ATOM 705 C C . GLN A 1 86 ? 1.501 4.264 -12.258 1.00 94.88 86 GLN A C 1
ATOM 707 O O . GLN A 1 86 ? 1.794 3.793 -13.358 1.00 94.88 86 GLN A O 1
ATOM 712 N N . LYS A 1 87 ? 2.205 5.249 -11.686 1.00 93.44 87 LYS A N 1
ATOM 713 C CA . LYS A 1 87 ? 3.381 5.870 -12.317 1.00 93.44 87 LYS A CA 1
ATOM 714 C C . LYS A 1 87 ? 4.491 4.856 -12.596 1.00 93.44 87 LYS A C 1
ATOM 716 O O . LYS A 1 87 ? 5.018 4.827 -13.705 1.00 93.44 87 LYS A O 1
ATOM 721 N N . ILE A 1 88 ? 4.799 3.982 -11.636 1.00 90.69 88 ILE A N 1
ATOM 722 C CA . ILE A 1 88 ? 5.816 2.932 -11.809 1.00 90.69 88 ILE A CA 1
ATOM 723 C C . ILE A 1 88 ? 5.402 1.958 -12.920 1.00 90.69 88 ILE A C 1
ATOM 725 O O . ILE A 1 88 ? 6.198 1.665 -13.812 1.00 90.69 88 ILE A O 1
ATOM 729 N N . LYS A 1 89 ? 4.141 1.497 -12.928 1.00 91.19 89 LYS A N 1
ATOM 730 C CA . LYS A 1 89 ? 3.617 0.616 -13.991 1.00 91.19 89 LYS A CA 1
ATOM 731 C C . LYS A 1 89 ? 3.714 1.262 -15.373 1.00 91.19 89 LYS A C 1
ATOM 733 O O . LYS A 1 89 ? 4.069 0.586 -16.342 1.00 91.19 89 LYS A O 1
ATOM 738 N N . GLN A 1 90 ? 3.417 2.556 -15.466 1.00 92.25 90 GLN A N 1
ATOM 739 C CA . GLN A 1 90 ? 3.532 3.311 -16.707 1.00 92.25 90 GLN A CA 1
ATOM 740 C C . GLN A 1 90 ? 4.995 3.416 -17.165 1.00 92.25 90 GLN A C 1
ATOM 742 O O . GLN A 1 90 ? 5.306 3.005 -18.281 1.00 92.25 90 GLN A O 1
ATOM 747 N N . SER A 1 91 ? 5.896 3.866 -16.286 1.00 89.38 91 SER A N 1
ATOM 748 C CA . SER A 1 91 ? 7.341 3.974 -16.550 1.00 89.38 91 SER A CA 1
ATOM 749 C C . SER A 1 91 ? 7.936 2.640 -17.016 1.00 89.38 91 SER A C 1
ATOM 751 O O . SER A 1 91 ? 8.654 2.569 -18.016 1.00 89.38 91 SER 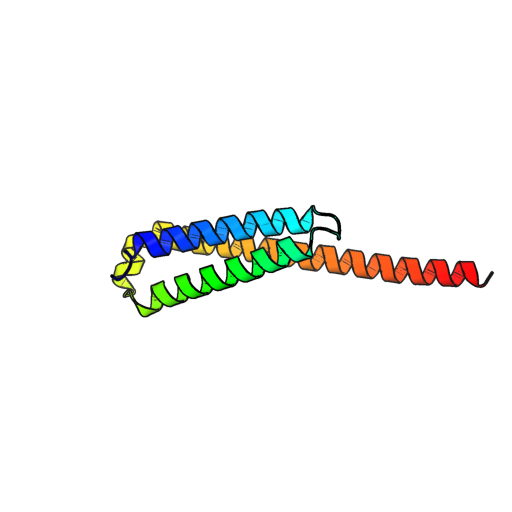A O 1
ATOM 753 N N . PHE A 1 92 ? 7.570 1.540 -16.355 1.00 87.12 92 PHE A N 1
ATOM 754 C CA . PHE A 1 92 ? 7.988 0.198 -16.752 1.00 87.12 92 PHE A CA 1
ATOM 755 C C . PHE A 1 92 ? 7.459 -0.201 -18.138 1.00 87.12 92 PHE A C 1
ATOM 757 O O . PHE A 1 92 ? 8.205 -0.726 -18.967 1.00 87.12 92 PHE A O 1
ATOM 764 N N . SER A 1 93 ? 6.189 0.090 -18.428 1.00 88.38 93 SER A N 1
ATOM 765 C CA . SER A 1 93 ? 5.580 -0.194 -19.734 1.00 88.38 93 SER A CA 1
ATOM 766 C C . SER A 1 93 ? 6.274 0.573 -20.864 1.00 88.38 93 SER A C 1
ATOM 768 O O . SER A 1 93 ? 6.559 0.004 -21.921 1.00 88.38 93 SER A O 1
ATOM 770 N N . GLU A 1 94 ? 6.612 1.841 -20.636 1.00 89.56 94 GLU A N 1
ATOM 771 C CA . GLU A 1 94 ? 7.347 2.680 -21.586 1.00 89.56 94 GLU A CA 1
ATOM 772 C C . GLU A 1 94 ? 8.767 2.144 -21.838 1.00 89.56 94 GLU A C 1
ATOM 774 O O . GLU A 1 94 ? 9.178 2.009 -22.999 1.00 89.56 94 GLU A O 1
ATOM 779 N N . LYS A 1 95 ? 9.484 1.741 -20.777 1.00 86.62 95 LYS A N 1
ATOM 780 C CA . LYS A 1 95 ? 10.798 1.075 -20.869 1.00 86.62 95 LYS A CA 1
ATOM 781 C C . LYS A 1 95 ? 10.721 -0.240 -21.656 1.00 86.62 95 LYS A C 1
ATOM 783 O O . LYS A 1 95 ? 11.550 -0.498 -22.526 1.00 86.62 95 LYS A O 1
ATOM 788 N N . LEU A 1 96 ? 9.695 -1.063 -21.436 1.00 86.88 96 LEU A N 1
ATOM 789 C CA . LEU A 1 96 ? 9.506 -2.301 -22.203 1.00 86.88 96 LEU A CA 1
ATOM 790 C C . LEU A 1 96 ? 9.255 -2.039 -23.693 1.00 86.88 96 LEU A C 1
ATOM 792 O O . LEU A 1 96 ? 9.780 -2.752 -24.555 1.00 86.88 96 LEU A O 1
ATOM 796 N N . ILE A 1 97 ? 8.451 -1.025 -24.019 1.00 87.12 97 ILE A N 1
ATOM 797 C CA . ILE A 1 97 ? 8.181 -0.641 -25.409 1.00 87.12 97 ILE A CA 1
ATOM 798 C C . ILE A 1 97 ? 9.468 -0.159 -26.089 1.00 87.12 97 ILE A C 1
ATOM 800 O O . ILE A 1 97 ? 9.731 -0.547 -27.234 1.00 87.12 97 ILE A O 1
ATOM 804 N N . SER A 1 98 ? 10.278 0.659 -25.411 1.00 86.81 98 SER A N 1
ATOM 805 C CA . SER A 1 98 ? 11.533 1.174 -25.966 1.00 86.81 98 SER A CA 1
ATOM 806 C C . SER A 1 98 ? 12.551 0.053 -26.208 1.00 86.81 98 SER A C 1
ATOM 808 O O . SER A 1 98 ? 13.112 -0.019 -27.304 1.00 86.81 98 SER A O 1
ATOM 810 N N . LEU A 1 99 ? 12.691 -0.897 -25.277 1.00 85.69 99 LEU A N 1
ATOM 811 C CA . LEU A 1 99 ? 13.532 -2.090 -25.437 1.00 85.69 99 LEU A CA 1
ATOM 812 C C . LEU A 1 99 ? 13.099 -2.948 -26.632 1.00 85.69 99 LEU A C 1
ATOM 814 O O . LEU A 1 99 ? 13.925 -3.323 -27.469 1.00 85.69 99 LEU A O 1
ATOM 818 N N . LYS A 1 100 ? 11.792 -3.211 -26.782 1.00 83.50 100 LYS A N 1
ATOM 819 C CA . LYS A 1 100 ? 11.255 -3.957 -27.936 1.00 83.50 100 LYS A CA 1
ATOM 820 C C . LYS A 1 100 ? 11.558 -3.253 -29.262 1.00 83.50 100 LYS A C 1
ATOM 822 O O . LYS A 1 100 ? 11.909 -3.918 -30.239 1.00 83.50 100 LYS A O 1
ATOM 827 N N . LYS A 1 101 ? 11.441 -1.921 -29.315 1.00 81.56 101 LYS A N 1
ATOM 828 C CA . LYS A 1 101 ? 11.797 -1.124 -30.503 1.00 81.56 101 LYS A CA 1
ATOM 829 C C . LYS A 1 101 ? 13.304 -1.170 -30.784 1.00 81.56 101 LYS A C 1
ATOM 831 O O . LYS A 1 101 ? 13.686 -1.348 -31.938 1.00 81.56 101 LYS A O 1
ATOM 836 N N . GLY A 1 102 ? 14.142 -1.063 -29.752 1.00 79.88 102 GLY A N 1
ATOM 837 C CA . GLY A 1 102 ? 15.599 -1.179 -29.858 1.00 79.88 102 GLY A CA 1
ATOM 838 C C . GLY A 1 102 ? 16.038 -2.527 -30.429 1.00 79.88 102 GLY A C 1
ATOM 839 O O . GLY A 1 102 ? 16.785 -2.562 -31.403 1.00 79.88 102 GLY A O 1
ATOM 840 N N . LYS A 1 103 ? 15.480 -3.634 -29.921 1.00 76.62 103 LYS A N 1
ATOM 841 C CA . LYS A 1 103 ? 15.763 -4.992 -30.420 1.00 76.62 103 LYS A CA 1
ATOM 842 C C . LYS A 1 103 ? 15.383 -5.168 -31.894 1.00 76.62 103 LYS A C 1
ATOM 844 O O . LYS A 1 103 ? 16.135 -5.766 -32.655 1.00 76.62 103 LYS A O 1
ATOM 849 N N . LYS A 1 104 ? 14.243 -4.608 -3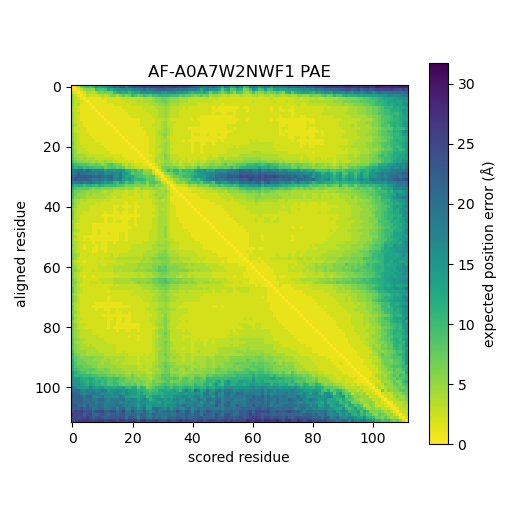2.325 1.00 75.06 104 LYS A N 1
ATOM 850 C CA . LYS A 1 104 ? 13.845 -4.617 -33.745 1.00 75.06 104 LYS A CA 1
ATOM 851 C C . LYS A 1 104 ? 14.853 -3.880 -34.631 1.00 75.06 104 LYS A C 1
ATOM 853 O O . LYS A 1 104 ? 15.178 -4.384 -35.699 1.00 75.06 104 LYS A O 1
ATOM 858 N N . LYS A 1 105 ? 15.351 -2.720 -34.187 1.00 74.44 105 LYS A N 1
ATOM 859 C CA . LYS A 1 105 ? 16.377 -1.958 -34.915 1.00 74.44 105 LYS A CA 1
ATOM 860 C C . LYS A 1 105 ? 17.702 -2.721 -34.971 1.00 74.44 105 LYS A C 1
ATOM 862 O O . LYS A 1 105 ? 18.230 -2.892 -36.060 1.00 74.44 105 LYS A O 1
ATOM 867 N N . ALA A 1 106 ? 18.189 -3.239 -33.843 1.00 72.75 106 ALA A N 1
ATOM 868 C CA . ALA A 1 106 ? 19.430 -4.017 -33.782 1.00 72.75 106 ALA A CA 1
ATOM 869 C C . ALA A 1 106 ? 19.401 -5.233 -34.725 1.00 72.75 106 ALA A C 1
ATOM 871 O O . ALA A 1 106 ? 20.326 -5.428 -35.506 1.00 72.75 106 ALA A O 1
ATOM 872 N N . ASN A 1 107 ? 18.292 -5.980 -34.740 1.00 72.31 107 ASN A N 1
ATOM 873 C CA . ASN A 1 107 ? 18.111 -7.119 -35.643 1.00 72.31 107 ASN A CA 1
ATOM 874 C C . ASN A 1 107 ? 18.035 -6.722 -37.126 1.00 72.31 107 ASN A C 1
ATOM 876 O O . ASN A 1 107 ? 18.340 -7.544 -37.985 1.00 72.31 107 ASN A O 1
ATOM 880 N N . ALA A 1 108 ? 17.580 -5.506 -37.444 1.00 69.81 108 ALA A N 1
ATOM 881 C CA . ALA A 1 108 ? 17.595 -5.002 -38.813 1.00 69.81 108 ALA A CA 1
ATOM 882 C C . ALA A 1 108 ? 19.025 -4.661 -39.249 1.00 69.81 108 ALA A C 1
ATOM 884 O O . ALA A 1 108 ? 19.417 -5.061 -40.335 1.00 69.81 108 ALA A O 1
ATOM 885 N N . TYR A 1 109 ? 19.813 -4.007 -38.388 1.00 65.81 109 TYR A N 1
ATOM 886 C CA . TYR A 1 109 ? 21.223 -3.704 -38.665 1.00 65.81 109 TYR A CA 1
ATOM 887 C C . TYR A 1 109 ? 22.098 -4.955 -38.776 1.00 65.81 109 TYR A C 1
ATOM 889 O O . TYR A 1 109 ? 22.996 -4.965 -39.595 1.00 65.81 109 TYR A O 1
ATOM 897 N N . GLN A 1 110 ? 21.823 -6.017 -38.014 1.00 63.72 110 GLN A N 1
ATOM 898 C CA . GLN A 1 110 ? 22.564 -7.287 -38.104 1.00 63.72 110 GLN A CA 1
ATOM 899 C C . GLN A 1 110 ? 22.296 -8.090 -39.391 1.00 63.72 110 GLN A C 1
ATOM 901 O O . GLN A 1 110 ? 22.974 -9.084 -39.637 1.00 63.72 110 GLN A O 1
ATOM 906 N N . LYS A 1 111 ? 21.267 -7.720 -40.166 1.00 64.62 111 LYS A N 1
ATOM 907 C CA . LYS A 1 111 ? 20.919 -8.361 -41.445 1.00 64.62 111 LYS A CA 1
ATOM 908 C C . LYS A 1 111 ? 21.547 -7.673 -42.663 1.00 64.62 111 LYS A C 1
ATOM 910 O O . LYS A 1 111 ? 21.421 -8.221 -43.756 1.00 64.62 111 LYS A O 1
ATOM 915 N N . TYR A 1 112 ? 22.156 -6.504 -42.475 1.00 52.06 112 TYR A N 1
ATOM 916 C CA . TYR A 1 112 ? 22.947 -5.787 -43.479 1.00 52.06 112 TYR A CA 1
ATOM 917 C C . TYR A 1 112 ? 24.431 -5.911 -43.138 1.00 52.06 112 TYR A C 1
ATOM 919 O O . TYR A 1 112 ? 25.235 -5.837 -44.089 1.00 52.06 112 TYR A O 1
#

Sequence (112 aa):
MTPSIESVIKNIIIKSQQLLVRLDELDNTKELAQDEINEQLINLKNEREILLKQLFDQYSKEQIQIHLFHVNQIITLDESLNTKCQKIKQSFSEKLISLKKGKKKANAYQKY

Radius of gyration: 20.12 Å; Cα contacts (8 Å, |Δi|>4): 58; chains: 1; bounding box: 41×21×69 Å

Nearest PDB structures (foldseek):
  8auw-assembly1_D  TM=4.412E-01  e=1.696E+00  Homo sapiens
  6jx6-assembly1_C  TM=4.420E-01  e=2.016E+00  Homo sapiens
  5c1f-assembly1_B  TM=3.311E-01  e=6.019E+00  Schizosaccharomyces pombe 972h-